Protein AF-A0A1J3GM49-F1 (afdb_monomer_lite)

Foldseek 3Di:
DWDWADDDPDIDTFFDADPVQGAACDPPDDRDPPPPPDDNPVRTHFHQDPPRDRDDPPPPAPPPPDDAAEAEEFDDDDDDQFWDWDADPPPRDIDIDHDQVVVVVVVQVPDPHHHGHDYDYCADPVRHHVDDLLVRLVCCVVVVGVYYTTPRDDDPSND

Radius of gyration: 25.14 Å; chains: 1; bounding box: 49×34×67 Å

InterPro domains:
  IPR015683 Ionotropic glutamate receptor [PTHR34836] (1-143)

Secondary structure (DSSP, 8-state):
-EEEEEETTEEEEEEEEETTTEEESSTT-------TT--HHHHSPPPPBTTTB-SPP-SSPPPTTSPPEEEEEE--SS--SS-EEEE-TTT-PEEEESHHHHHHHHHHHHSSS---EEEEEEB-TTSSB-S-HHHHHHHHHTTSSSEE-SS----GGG-

Structure (mmCIF, N/CA/C/O backbone):
data_AF-A0A1J3GM49-F1
#
_entry.id   AF-A0A1J3GM49-F1
#
loop_
_atom_site.group_PDB
_atom_site.id
_atom_site.type_symbol
_atom_site.label_atom_id
_atom_site.label_alt_id
_atom_site.label_comp_id
_atom_site.label_asym_id
_atom_site.label_entity_id
_atom_site.label_seq_id
_atom_site.pdbx_PDB_ins_code
_atom_site.Cartn_x
_atom_site.Cartn_y
_atom_site.Cartn_z
_atom_site.occupancy
_atom_site.B_iso_or_equiv
_atom_site.auth_seq_id
_atom_site.auth_comp_id
_atom_site.auth_asym_id
_atom_site.auth_atom_id
_atom_site.pdbx_PDB_model_num
ATOM 1 N N . PHE A 1 1 ? -29.648 2.126 29.271 1.00 92.50 1 PHE A N 1
ATOM 2 C CA . PHE A 1 1 ? -29.621 0.932 28.398 1.00 92.50 1 PHE A CA 1
ATOM 3 C C . PHE A 1 1 ? -28.624 -0.085 28.936 1.00 92.50 1 PHE A C 1
ATOM 5 O O . PHE A 1 1 ? -27.582 0.323 29.432 1.00 92.50 1 PHE A O 1
ATOM 12 N N . GLU A 1 2 ? -28.935 -1.381 28.878 1.00 93.88 2 GLU A N 1
ATOM 13 C CA . GLU A 1 2 ? -27.997 -2.455 29.239 1.00 93.88 2 GLU A CA 1
ATOM 14 C C . GLU A 1 2 ? -27.134 -2.846 28.035 1.00 93.88 2 GLU A C 1
ATOM 16 O O . GLU A 1 2 ? -27.617 -2.875 26.904 1.00 93.88 2 GLU A O 1
ATOM 21 N N . ILE A 1 3 ? -25.861 -3.149 28.283 1.00 93.38 3 ILE A N 1
ATOM 22 C CA . ILE A 1 3 ? -24.908 -3.614 27.279 1.00 93.38 3 ILE A CA 1
ATOM 23 C C . ILE A 1 3 ? -24.584 -5.079 27.568 1.00 93.38 3 ILE A C 1
ATOM 25 O O . ILE A 1 3 ? -24.080 -5.428 28.641 1.00 93.38 3 ILE A O 1
ATOM 29 N N . VAL A 1 4 ? -24.840 -5.938 26.585 1.00 94.38 4 VAL A N 1
ATOM 30 C CA . VAL A 1 4 ? -24.651 -7.388 26.679 1.00 94.38 4 VAL A CA 1
ATOM 31 C C . VAL A 1 4 ? -23.607 -7.830 25.658 1.00 94.38 4 VAL A C 1
ATOM 33 O O . VAL A 1 4 ? -23.688 -7.469 24.488 1.00 94.38 4 VAL A O 1
ATOM 36 N N . ASN A 1 5 ? -22.636 -8.629 26.098 1.00 92.69 5 ASN A N 1
ATOM 37 C CA . ASN A 1 5 ? -21.732 -9.363 25.219 1.00 92.69 5 ASN A CA 1
ATOM 38 C C . ASN A 1 5 ? -22.268 -10.790 25.025 1.00 92.69 5 ASN A C 1
ATOM 40 O O . ASN A 1 5 ? -22.569 -11.460 26.011 1.00 92.69 5 ASN A O 1
ATOM 44 N N . VAL A 1 6 ? -22.391 -11.268 23.789 1.00 91.75 6 VAL A N 1
ATOM 45 C CA . VAL A 1 6 ? -22.928 -12.605 23.482 1.00 91.75 6 VAL A CA 1
ATOM 46 C C . VAL A 1 6 ? -21.778 -13.530 23.101 1.00 91.75 6 VAL A C 1
ATOM 48 O O . VAL A 1 6 ? -21.042 -13.249 22.160 1.00 91.75 6 VAL A O 1
ATOM 51 N N . VAL A 1 7 ? -21.616 -14.628 23.840 1.00 86.12 7 VAL A N 1
ATOM 52 C CA . VAL A 1 7 ? -20.537 -15.607 23.659 1.00 86.12 7 VAL A CA 1
ATOM 53 C C . VAL A 1 7 ? -21.146 -17.006 23.583 1.00 86.12 7 VAL A C 1
ATOM 55 O O . VAL A 1 7 ? -21.806 -17.461 24.519 1.00 86.12 7 VAL A O 1
ATOM 58 N N . GLY A 1 8 ? -20.930 -17.696 22.461 1.00 83.75 8 GLY A N 1
ATOM 59 C CA . GLY A 1 8 ? -21.558 -18.992 22.201 1.00 83.75 8 GLY A CA 1
ATOM 60 C C . GLY A 1 8 ? -23.084 -18.880 22.225 1.00 83.75 8 GLY A C 1
ATOM 61 O O . GLY A 1 8 ? -23.663 -18.068 21.508 1.00 83.75 8 GLY A O 1
ATOM 62 N N . THR A 1 9 ? -23.741 -19.676 23.068 1.00 83.50 9 THR A N 1
ATOM 63 C CA . THR A 1 9 ? -25.204 -19.662 23.233 1.00 83.50 9 THR A CA 1
ATOM 64 C C . THR A 1 9 ? -25.689 -18.755 24.371 1.00 83.50 9 THR A C 1
ATOM 66 O O . THR A 1 9 ? -26.885 -18.734 24.655 1.00 83.50 9 THR A O 1
ATOM 69 N N . GLY A 1 10 ? -24.791 -18.040 25.061 1.00 87.06 10 GLY A N 1
ATOM 70 C CA . GLY A 1 10 ? -25.110 -17.253 26.256 1.00 87.06 10 GLY A CA 1
ATOM 71 C C . GLY A 1 10 ? -24.815 -15.759 26.113 1.00 87.06 10 GLY A C 1
ATOM 72 O O . GLY A 1 10 ? -23.828 -15.356 25.503 1.00 87.06 10 GLY A O 1
ATOM 73 N N . GLY A 1 11 ? -25.655 -14.921 26.723 1.00 89.69 11 GLY A N 1
ATOM 74 C CA . GLY A 1 11 ? -25.399 -13.489 26.896 1.00 89.69 11 GLY A CA 1
ATOM 75 C C . GLY A 1 11 ? -24.828 -13.185 28.283 1.00 89.69 11 GLY A C 1
ATOM 76 O O . GLY A 1 11 ? -25.324 -13.696 29.285 1.00 89.69 11 GLY A O 1
ATOM 77 N N . ARG A 1 12 ? -23.805 -12.328 28.361 1.00 91.06 12 ARG A N 1
ATOM 78 C CA . ARG A 1 12 ? -23.262 -11.774 29.612 1.00 91.06 12 ARG A CA 1
ATOM 79 C C . ARG A 1 12 ? -23.435 -10.258 29.640 1.00 91.06 12 ARG A C 1
ATOM 81 O O . ARG A 1 12 ? -22.980 -9.558 28.741 1.00 91.06 12 ARG A O 1
ATOM 88 N N . SER A 1 13 ? -24.042 -9.735 30.698 1.00 92.88 13 SER A N 1
ATOM 89 C CA . SER A 1 13 ? 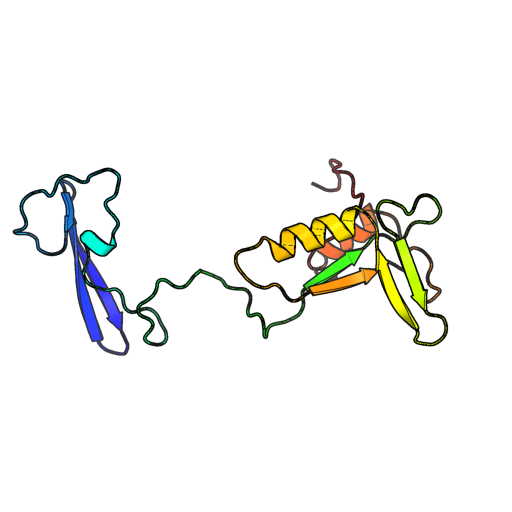-24.130 -8.289 30.919 1.00 92.88 13 SER A CA 1
ATOM 90 C C . SER A 1 13 ? -22.756 -7.714 31.269 1.00 92.88 13 SER A C 1
ATOM 92 O O . SER A 1 13 ? -22.123 -8.145 32.246 1.00 92.88 13 SER A O 1
ATOM 94 N N . ILE A 1 14 ? -22.281 -6.756 30.471 1.00 93.88 14 ILE A N 1
ATOM 95 C CA . ILE A 1 14 ? -20.963 -6.126 30.636 1.00 93.88 14 ILE A CA 1
ATOM 96 C C . ILE A 1 14 ? -21.031 -4.721 31.235 1.00 93.88 14 ILE A C 1
ATOM 98 O O . ILE A 1 14 ? -20.010 -4.215 31.691 1.00 93.88 14 ILE A O 1
ATOM 102 N N . GLY A 1 15 ? -22.212 -4.120 31.311 1.00 93.50 15 GLY A N 1
ATOM 103 C CA . GLY A 1 15 ? -22.414 -2.815 31.926 1.00 93.50 15 GLY A CA 1
ATOM 104 C C . GLY A 1 15 ? -23.655 -2.131 31.379 1.00 93.50 15 GLY A C 1
ATOM 105 O O . GLY A 1 15 ? -24.486 -2.751 30.718 1.00 93.50 15 GLY A O 1
ATOM 106 N N . PHE A 1 16 ? -23.769 -0.842 31.652 1.00 92.56 16 PHE A N 1
ATOM 107 C CA . PHE A 1 16 ? -24.899 -0.017 31.265 1.00 92.56 16 PHE A CA 1
ATOM 108 C C . PHE A 1 16 ? -24.401 1.281 30.646 1.00 92.56 16 PHE A C 1
ATOM 110 O O . PHE A 1 16 ? -23.314 1.761 30.965 1.00 92.56 16 PHE A O 1
ATOM 117 N N . TRP A 1 17 ? -25.226 1.853 29.780 1.00 91.00 17 TRP A N 1
ATOM 118 C CA . TRP A 1 17 ? -25.103 3.236 29.356 1.00 91.00 17 TRP A CA 1
ATOM 119 C C . TRP A 1 17 ? -26.253 4.053 29.942 1.00 91.00 17 TRP A C 1
ATOM 121 O O . TRP A 1 17 ? -27.419 3.647 29.828 1.00 91.00 17 TRP A O 1
ATOM 131 N N . THR A 1 18 ? -25.942 5.194 30.543 1.00 87.31 18 THR A N 1
ATOM 132 C CA . THR A 1 18 ? -26.922 6.190 30.988 1.00 87.31 18 THR A CA 1
ATOM 133 C C . THR A 1 18 ? -26.610 7.544 30.363 1.00 87.31 18 THR A C 1
ATOM 135 O O . THR A 1 18 ? -25.461 7.836 30.042 1.00 87.31 18 THR A O 1
ATOM 138 N N . GLU A 1 19 ? -27.639 8.372 30.194 1.00 85.31 19 GLU A N 1
ATOM 139 C CA . GLU A 1 19 ? -27.483 9.713 29.621 1.00 85.31 19 GLU A CA 1
ATOM 140 C C . GLU A 1 19 ? -26.585 10.606 30.492 1.00 85.31 19 GLU A C 1
ATOM 142 O O . GLU A 1 19 ? -25.754 11.341 29.972 1.00 85.31 19 GLU A O 1
ATOM 147 N N . GLU A 1 20 ? -26.694 10.480 31.818 1.00 83.38 20 GLU A N 1
ATOM 148 C CA . GLU A 1 20 ? -25.960 11.315 32.777 1.00 83.38 20 GLU A CA 1
ATOM 149 C C . GLU A 1 20 ? -24.483 10.919 32.940 1.00 83.38 20 GLU A C 1
ATOM 151 O O . GLU A 1 20 ? -23.627 11.789 33.080 1.00 83.38 20 GLU A O 1
ATOM 156 N N . ASN A 1 21 ? -24.169 9.616 32.932 1.00 81.12 21 ASN A N 1
ATOM 157 C CA . ASN A 1 21 ? -22.843 9.106 33.319 1.00 81.12 21 ASN A CA 1
ATOM 158 C C . ASN A 1 21 ? -22.098 8.390 32.182 1.00 81.12 21 ASN A C 1
ATOM 160 O O . ASN A 1 21 ? -20.952 7.975 32.361 1.00 81.12 21 ASN A O 1
ATOM 164 N N . GLY A 1 22 ? -22.722 8.205 31.016 1.00 86.75 22 GLY A N 1
ATOM 165 C CA . GLY A 1 22 ? -22.156 7.395 29.944 1.00 86.75 22 GLY A CA 1
ATOM 166 C C . GLY A 1 22 ? -22.054 5.922 30.350 1.00 86.75 22 GLY A C 1
ATOM 167 O O . GLY A 1 22 ? -23.044 5.325 30.769 1.00 86.75 22 GLY A O 1
ATOM 168 N N . LEU A 1 23 ? -20.871 5.314 30.194 1.00 88.44 23 LEU A N 1
ATOM 169 C CA . LEU A 1 23 ? -20.639 3.895 30.498 1.00 88.44 23 LEU A CA 1
ATOM 170 C C . LEU A 1 23 ? -20.414 3.663 32.002 1.00 88.44 23 LEU A C 1
ATOM 172 O O . LEU A 1 23 ? -19.556 4.295 32.618 1.00 88.44 23 LEU A O 1
ATOM 176 N N . VAL A 1 24 ? -21.129 2.693 32.578 1.00 88.75 24 VAL A N 1
ATOM 177 C CA . VAL A 1 24 ? -21.000 2.284 33.988 1.00 88.75 24 VAL A CA 1
ATOM 178 C C . VAL A 1 24 ? -21.072 0.760 34.151 1.00 88.75 24 VAL A C 1
ATOM 180 O O . VAL A 1 24 ? -21.795 0.074 33.426 1.00 88.75 24 VAL A O 1
ATOM 183 N N . LYS A 1 25 ? -20.361 0.196 35.141 1.00 87.94 25 LYS A N 1
ATOM 184 C CA . LYS A 1 25 ? -20.374 -1.260 35.411 1.00 87.94 25 LYS A CA 1
ATOM 185 C C . LYS A 1 25 ? -21.648 -1.690 36.135 1.00 87.94 25 LYS A C 1
ATOM 187 O O . LYS A 1 25 ? -22.083 -2.832 35.973 1.00 87.94 25 LYS A O 1
ATOM 192 N N . LYS A 1 26 ? -22.203 -0.806 36.967 1.00 85.94 26 LYS A N 1
ATOM 193 C CA . LYS A 1 26 ? -23.447 -0.983 37.729 1.00 85.94 26 LYS A CA 1
ATOM 194 C C . LYS A 1 26 ? -24.181 0.357 37.818 1.00 85.94 26 LYS A C 1
ATOM 196 O O . LYS A 1 26 ? -23.530 1.396 37.847 1.00 85.94 26 LYS A O 1
ATOM 201 N N . LEU A 1 27 ? -25.510 0.322 37.889 1.00 81.62 27 LEU A N 1
ATOM 202 C CA . LEU A 1 27 ? -26.350 1.527 37.947 1.00 81.62 27 LEU A CA 1
ATOM 203 C C . LEU A 1 27 ? -26.156 2.331 39.245 1.00 81.62 27 LEU A C 1
ATOM 205 O O . LEU A 1 27 ? -26.263 3.549 39.235 1.00 81.62 27 LEU A O 1
ATOM 209 N N . ASP A 1 28 ? -25.806 1.654 40.334 1.00 75.75 28 ASP A N 1
ATOM 210 C CA . ASP A 1 28 ? -25.635 2.219 41.679 1.00 75.75 28 ASP A CA 1
ATOM 211 C C . ASP A 1 28 ? -24.229 2.817 41.918 1.00 75.75 28 ASP A C 1
ATOM 213 O O . ASP A 1 28 ? -23.883 3.205 43.035 1.00 75.75 28 ASP A O 1
ATOM 217 N N . GLN A 1 29 ? -23.386 2.891 40.882 1.00 68.38 29 GLN A N 1
ATOM 218 C CA . GLN A 1 29 ? -22.081 3.544 40.979 1.00 68.38 29 GLN A CA 1
ATOM 219 C C . GLN A 1 29 ? -22.239 5.065 40.969 1.00 68.38 29 GLN A C 1
ATOM 221 O O . GLN A 1 29 ? -22.844 5.627 40.059 1.00 68.38 29 GLN A O 1
ATOM 226 N N . GLN A 1 30 ? -21.643 5.735 41.962 1.00 64.88 30 GLN A N 1
ATOM 227 C CA . GLN A 1 30 ? -21.507 7.190 41.932 1.00 64.88 30 GLN A CA 1
ATOM 228 C C . GLN A 1 30 ? -20.775 7.638 40.658 1.00 64.88 30 GLN A C 1
ATOM 230 O O . GLN A 1 30 ? -19.883 6.910 40.205 1.00 64.88 30 GLN A O 1
ATOM 235 N N . PRO A 1 31 ? -21.095 8.831 40.119 1.00 58.84 31 PRO A N 1
ATOM 236 C CA . PRO A 1 31 ? -20.433 9.376 38.941 1.00 58.84 31 PRO A CA 1
ATOM 237 C C . PRO A 1 31 ? -18.920 9.393 39.160 1.00 58.84 31 PRO A C 1
ATOM 239 O O . PRO A 1 31 ? -18.395 10.184 39.946 1.00 58.84 31 PRO A O 1
ATOM 242 N N . GLN A 1 32 ? -18.202 8.483 38.504 1.00 61.91 32 GLN A N 1
ATOM 243 C CA . GLN A 1 32 ? -16.753 8.568 38.467 1.00 61.91 32 GLN A CA 1
ATOM 244 C C . GLN A 1 32 ? -16.407 9.666 37.471 1.00 61.91 32 GLN A C 1
ATOM 246 O O . GLN A 1 32 ? -16.814 9.604 36.314 1.00 61.91 32 GLN A O 1
ATOM 251 N N . SER A 1 33 ? -15.684 10.682 37.946 1.00 59.12 33 SER A N 1
ATOM 252 C CA . SER A 1 33 ? -15.070 11.704 37.101 1.00 59.12 33 SER A CA 1
ATOM 253 C C . SER A 1 33 ? -14.400 11.025 35.908 1.00 59.12 33 SER A C 1
ATOM 255 O O . SER A 1 33 ? -13.461 10.243 36.083 1.00 59.12 33 SER A O 1
ATOM 257 N N . MET A 1 34 ? -14.914 11.295 34.708 1.00 58.47 34 MET A N 1
ATOM 258 C CA . MET A 1 34 ? -14.346 10.817 33.454 1.00 58.47 34 MET A CA 1
ATOM 259 C C . MET A 1 34 ? -13.073 11.630 33.204 1.00 58.47 34 MET A C 1
ATOM 261 O O . MET A 1 34 ? -13.054 12.614 32.467 1.00 58.47 34 MET A O 1
ATOM 265 N N . GLY A 1 35 ? -12.009 11.290 33.931 1.00 62.53 35 GLY A N 1
ATOM 266 C CA . GLY A 1 35 ? -10.701 11.893 33.733 1.00 62.53 35 GLY A CA 1
ATOM 267 C C . GLY A 1 35 ? -10.241 11.645 32.299 1.00 62.53 35 GLY A C 1
ATOM 268 O O . GLY A 1 35 ? -10.581 10.621 31.705 1.00 62.53 35 GLY A O 1
ATOM 269 N N . ALA A 1 36 ? -9.429 12.548 31.752 1.00 61.22 36 ALA A N 1
ATOM 270 C CA . ALA A 1 36 ? -8.964 12.501 30.361 1.00 61.22 36 ALA A CA 1
ATOM 271 C C . ALA A 1 36 ? -8.235 11.195 29.951 1.00 61.22 36 ALA A C 1
ATOM 273 O O . ALA A 1 36 ? -7.994 10.979 28.769 1.00 61.22 36 ALA A O 1
ATOM 274 N N . LEU A 1 37 ? -7.881 10.335 30.914 1.00 67.88 37 LEU A N 1
ATOM 275 C CA . LEU A 1 37 ? -7.206 9.046 30.716 1.00 67.88 37 LEU A CA 1
ATOM 276 C C . LEU A 1 37 ? -8.124 7.821 30.875 1.00 67.88 37 LEU A C 1
ATOM 278 O O . LEU A 1 37 ? -7.653 6.695 30.739 1.00 67.88 37 LEU A O 1
ATOM 282 N N . SER A 1 38 ? -9.405 8.016 31.192 1.00 72.75 38 SER A N 1
ATOM 283 C CA . SER A 1 38 ? -10.351 6.908 31.354 1.00 72.75 38 SER A CA 1
ATOM 284 C C . SER A 1 38 ? -10.684 6.263 30.007 1.00 72.75 38 SER A C 1
ATOM 286 O O . SER A 1 38 ? -10.896 6.934 28.997 1.00 72.75 38 SER A O 1
ATOM 288 N N . THR A 1 39 ? -10.715 4.934 29.982 1.00 79.06 39 THR A N 1
ATOM 289 C CA . THR A 1 39 ? -11.056 4.138 28.800 1.00 79.06 39 THR A CA 1
ATOM 290 C C . THR A 1 39 ? -12.285 3.287 29.078 1.00 79.06 39 THR A C 1
ATOM 292 O O . THR A 1 39 ? -12.626 3.007 30.223 1.00 79.06 39 THR A O 1
ATOM 295 N N . TRP A 1 40 ? -12.944 2.777 28.036 1.00 81.19 40 TRP A N 1
ATOM 296 C CA . TRP A 1 40 ? -14.114 1.907 28.210 1.00 81.19 40 TRP A CA 1
ATOM 297 C C . TRP A 1 40 ? -13.848 0.684 29.117 1.00 81.19 40 TRP A C 1
ATOM 299 O O . TRP A 1 40 ? -14.773 0.191 29.761 1.00 81.19 40 TRP A O 1
ATOM 309 N N . LYS A 1 41 ? -12.593 0.214 29.216 1.00 84.44 41 LYS A N 1
ATOM 310 C CA . LYS A 1 41 ? -12.182 -0.909 30.081 1.00 84.44 41 LYS A CA 1
ATOM 311 C C . LYS A 1 41 ? -12.360 -0.606 31.571 1.00 84.44 41 LYS A C 1
ATOM 313 O O . LYS A 1 41 ? -12.595 -1.513 32.371 1.00 84.44 41 LYS A O 1
ATOM 318 N N . ASP A 1 42 ? -12.293 0.666 31.943 1.00 84.75 42 ASP A N 1
ATOM 319 C CA . ASP A 1 42 ? -12.477 1.115 33.322 1.00 84.75 42 ASP A CA 1
ATOM 320 C C . ASP A 1 42 ? -13.962 1.083 33.715 1.00 84.75 42 ASP A C 1
ATOM 322 O O . ASP A 1 42 ? -14.307 0.802 34.868 1.00 84.75 42 ASP A O 1
ATOM 326 N N . HIS A 1 43 ? -14.842 1.232 32.722 1.00 86.81 43 HIS A N 1
ATOM 327 C CA . HIS A 1 43 ? -16.280 1.446 32.880 1.00 86.81 43 HIS A CA 1
ATOM 328 C C . HIS A 1 43 ? -17.157 0.249 32.491 1.00 86.81 43 HIS A C 1
ATOM 330 O O . HIS A 1 43 ? -18.325 0.206 32.863 1.00 86.81 43 HIS A O 1
ATOM 336 N N . LEU A 1 44 ? -16.611 -0.753 31.801 1.00 89.62 44 LEU A N 1
ATOM 337 C CA . LEU A 1 44 ? -17.302 -1.998 31.460 1.00 89.62 44 LEU A CA 1
ATOM 338 C C . LEU A 1 44 ? -16.568 -3.205 32.047 1.00 89.62 44 LEU A C 1
ATOM 340 O O . LEU A 1 44 ? -15.374 -3.168 32.342 1.00 89.62 44 LEU A O 1
ATOM 344 N N . LYS A 1 45 ? -17.288 -4.306 32.253 1.00 90.25 45 LYS A N 1
ATOM 345 C CA . LYS A 1 45 ? -16.666 -5.614 32.487 1.00 90.25 45 LYS A CA 1
ATOM 346 C C . LYS A 1 45 ? -15.953 -6.053 31.203 1.00 90.25 45 LYS A C 1
ATOM 348 O O . LYS A 1 45 ? -16.257 -5.564 30.119 1.00 90.25 45 LYS A O 1
ATOM 353 N N . GLN A 1 46 ? -15.027 -7.002 31.334 1.00 89.19 46 GLN A N 1
ATOM 354 C CA . GLN A 1 46 ? -14.250 -7.541 30.214 1.00 89.19 46 GLN A CA 1
ATOM 355 C C . GLN A 1 46 ? -15.148 -7.872 29.005 1.00 89.19 46 GLN A C 1
ATOM 357 O O . GLN A 1 46 ? -16.274 -8.349 29.162 1.00 89.19 46 GLN A O 1
ATOM 362 N N . ILE A 1 47 ? -14.659 -7.626 27.797 1.00 90.25 47 ILE A N 1
ATOM 363 C CA . ILE A 1 47 ? -15.318 -8.055 26.562 1.00 90.25 47 ILE A CA 1
ATOM 364 C C . ILE A 1 47 ? -14.548 -9.275 26.069 1.00 90.25 47 ILE A C 1
ATOM 366 O O . ILE A 1 47 ? -13.323 -9.250 26.030 1.00 90.25 47 ILE A O 1
ATOM 370 N N . ILE A 1 48 ? -15.277 -10.347 25.769 1.00 89.88 48 ILE A N 1
ATOM 371 C CA . ILE A 1 48 ? -14.742 -11.527 25.089 1.00 89.88 48 ILE A CA 1
ATOM 372 C C . ILE A 1 48 ? -15.109 -11.367 23.625 1.00 89.88 48 ILE A C 1
ATOM 374 O O . ILE A 1 48 ? -16.290 -11.228 23.305 1.00 89.88 48 ILE A O 1
ATOM 378 N N . TRP A 1 49 ? -14.100 -11.372 22.774 1.00 87.69 49 TRP A N 1
ATOM 379 C CA . TRP A 1 49 ? -14.217 -11.262 21.333 1.00 87.69 49 TRP A CA 1
ATOM 380 C C . TRP A 1 49 ? -14.349 -12.649 20.692 1.00 87.69 49 TRP A C 1
ATOM 382 O O . TRP A 1 49 ? -14.075 -13.662 21.346 1.00 87.69 49 TRP A O 1
ATOM 392 N N . PRO A 1 50 ? -14.787 -12.729 19.422 1.00 82.06 50 PRO A N 1
ATOM 393 C CA . PRO A 1 50 ? -14.848 -13.995 18.699 1.00 82.06 50 PRO A CA 1
ATOM 394 C C . PRO A 1 50 ? -13.528 -14.778 18.795 1.00 82.06 50 PRO A C 1
ATOM 396 O O . PRO A 1 50 ? -12.453 -14.188 18.735 1.00 82.06 50 PRO A O 1
ATOM 399 N N . GLY A 1 51 ? -13.615 -16.103 18.956 1.00 82.94 51 GLY A N 1
ATOM 400 C CA . GLY A 1 51 ? -12.438 -16.960 19.164 1.00 82.94 51 GLY A CA 1
ATOM 401 C C . GLY A 1 51 ? -11.895 -16.970 20.598 1.00 82.94 51 GLY A C 1
ATOM 402 O O . GLY A 1 51 ? -10.739 -17.320 20.794 1.00 82.94 51 GLY A O 1
ATOM 403 N N . GLU A 1 52 ? -12.711 -16.579 21.584 1.00 83.69 52 GLU A N 1
ATOM 404 C CA . GLU A 1 52 ? -12.354 -16.546 23.015 1.00 83.69 52 GLU A CA 1
ATOM 405 C C . GLU A 1 52 ? -11.222 -15.561 23.367 1.00 83.69 52 GLU A C 1
ATOM 407 O O . GLU A 1 52 ? -10.583 -15.673 24.412 1.00 83.69 52 GLU A O 1
ATOM 412 N N . ALA A 1 53 ? -11.003 -14.547 22.526 1.00 83.88 53 ALA A N 1
ATOM 413 C CA . ALA A 1 53 ? -9.982 -13.531 22.752 1.00 83.88 53 ALA A CA 1
ATOM 414 C C . ALA A 1 53 ? -10.425 -12.482 23.789 1.00 83.88 53 ALA A C 1
ATOM 416 O O . ALA A 1 53 ? -11.557 -11.995 23.782 1.00 83.88 53 ALA A O 1
ATOM 417 N N . ASP A 1 54 ? -9.510 -12.084 24.668 1.00 82.62 54 ASP A N 1
ATOM 418 C CA . ASP A 1 54 ? -9.700 -11.054 25.697 1.00 82.62 54 ASP A CA 1
ATOM 419 C C . ASP A 1 54 ? -9.142 -9.675 25.301 1.00 82.62 54 ASP A C 1
ATOM 421 O O . ASP A 1 54 ? -9.457 -8.653 25.921 1.00 82.62 54 ASP A O 1
ATOM 425 N N . SER A 1 55 ? -8.330 -9.636 24.248 1.00 82.50 55 SER A N 1
ATOM 426 C CA . SER A 1 55 ? -7.805 -8.421 23.637 1.00 82.50 55 SER A CA 1
ATOM 427 C C . SER A 1 55 ? -8.717 -7.932 22.514 1.00 82.50 55 SER A C 1
ATOM 429 O O . SER A 1 55 ? -9.334 -8.723 21.806 1.00 82.50 55 SER A O 1
ATOM 431 N N . VAL A 1 56 ? -8.814 -6.606 22.364 1.00 81.25 56 VAL A N 1
ATOM 432 C CA . VAL A 1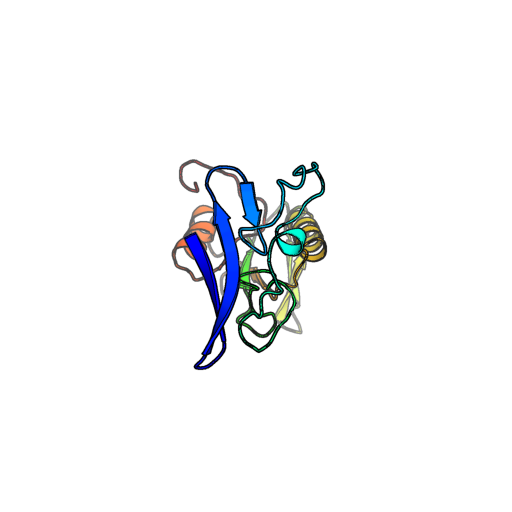 56 ? -9.576 -5.992 21.267 1.00 81.25 56 VAL A CA 1
ATOM 433 C C . VAL A 1 56 ? -8.946 -6.425 19.943 1.00 81.25 56 VAL A C 1
ATOM 435 O O . VAL A 1 56 ? -7.756 -6.148 19.756 1.00 81.25 56 VAL A O 1
ATOM 438 N N . PRO A 1 57 ? -9.700 -7.075 19.035 1.00 73.50 57 PRO A N 1
ATOM 439 C CA . PRO A 1 57 ? -9.217 -7.409 17.713 1.00 73.50 57 PRO A CA 1
ATOM 440 C C . PRO A 1 57 ? -8.724 -6.132 17.052 1.00 73.50 57 PRO A C 1
ATOM 442 O O . PRO A 1 57 ? -9.404 -5.104 17.083 1.00 73.50 57 PRO A O 1
ATOM 445 N N . LYS A 1 58 ? -7.538 -6.186 16.453 1.00 69.94 58 LYS A N 1
ATOM 446 C CA . LYS A 1 58 ? -6.917 -5.009 15.838 1.00 69.94 58 LYS A CA 1
ATOM 447 C C . LYS A 1 58 ? -7.654 -4.514 14.581 1.00 69.94 58 LYS A C 1
ATOM 449 O O . LYS A 1 58 ? -7.295 -3.467 14.055 1.00 69.94 58 LYS A O 1
ATOM 454 N N . GLY A 1 59 ? -8.712 -5.208 14.146 1.00 63.91 59 GLY A N 1
ATOM 455 C CA . GLY A 1 59 ? -9.638 -4.788 13.093 1.00 63.91 59 GLY A CA 1
ATOM 456 C C . GLY A 1 59 ? -9.772 -5.826 11.979 1.00 63.91 59 GLY A C 1
ATOM 457 O O . GLY A 1 59 ? -9.568 -7.017 12.213 1.00 63.91 59 GLY A O 1
ATOM 458 N N . TRP A 1 60 ? -10.106 -5.355 10.771 1.00 56.34 60 TRP A N 1
ATOM 459 C CA . TRP A 1 60 ? -9.971 -6.097 9.511 1.00 56.34 60 TRP A CA 1
ATOM 460 C C . TRP A 1 60 ? -8.485 -6.283 9.200 1.00 56.34 60 TRP A C 1
ATOM 462 O O . TRP A 1 60 ? -7.930 -5.628 8.321 1.00 56.34 60 TRP A O 1
ATOM 472 N N . GLU A 1 61 ? -7.808 -7.110 9.985 1.00 56.00 61 GLU A N 1
ATOM 473 C CA . GLU A 1 61 ? -6.440 -7.493 9.678 1.00 56.00 61 GLU A CA 1
ATOM 474 C C . GLU A 1 61 ? -6.493 -8.264 8.355 1.00 56.00 61 GLU A C 1
ATOM 476 O O . GLU A 1 61 ? -7.193 -9.275 8.247 1.00 56.00 61 GLU A O 1
ATOM 481 N N . ILE A 1 62 ? -5.837 -7.737 7.315 1.00 54.84 62 ILE A N 1
ATOM 482 C CA . ILE A 1 62 ? -5.661 -8.481 6.069 1.00 54.84 62 ILE A CA 1
ATOM 483 C C . ILE A 1 62 ? -4.896 -9.736 6.485 1.00 54.84 62 ILE A C 1
ATOM 485 O O . ILE A 1 62 ? -3.796 -9.598 7.024 1.00 54.84 62 ILE A O 1
ATOM 489 N N . PRO A 1 63 ? -5.464 -10.944 6.328 1.00 55.19 63 PRO A N 1
ATOM 490 C CA . PRO A 1 63 ? -4.788 -12.144 6.780 1.00 55.19 63 PRO A CA 1
ATOM 491 C C . PRO A 1 63 ? -3.409 -12.192 6.123 1.00 55.19 63 PRO A C 1
ATOM 493 O O . PRO A 1 63 ? -3.297 -12.161 4.901 1.00 55.19 63 PRO A O 1
ATOM 496 N N . THR A 1 64 ? -2.355 -12.271 6.931 1.00 56.22 64 THR A N 1
ATOM 497 C CA . THR A 1 64 ? -0.964 -12.391 6.462 1.00 56.22 64 THR A CA 1
ATOM 498 C C . THR A 1 64 ? -0.718 -13.722 5.746 1.00 56.22 64 THR A C 1
ATOM 500 O O . THR A 1 64 ? 0.161 -13.821 4.897 1.00 56.22 64 THR A O 1
ATOM 503 N N . ASN A 1 65 ? -1.571 -14.719 6.014 1.00 57.00 65 ASN A N 1
ATOM 504 C CA . ASN A 1 65 ? -1.711 -15.970 5.256 1.00 57.00 65 ASN A CA 1
ATOM 505 C C . ASN A 1 65 ? -2.679 -15.866 4.050 1.00 57.00 65 ASN A C 1
ATOM 507 O O . ASN A 1 65 ? -3.067 -16.882 3.474 1.00 57.00 65 ASN A O 1
ATOM 511 N N . GLY A 1 66 ? -3.137 -14.659 3.712 1.00 64.69 66 GLY A N 1
ATOM 512 C CA . GLY A 1 66 ? -4.089 -14.373 2.641 1.00 64.69 66 GLY A CA 1
ATOM 513 C C . GLY A 1 66 ? -3.450 -14.171 1.265 1.00 64.69 66 GLY A C 1
ATOM 514 O O . GLY A 1 66 ? -2.245 -14.322 1.071 1.00 64.69 66 GLY A O 1
ATOM 515 N N . LYS A 1 67 ? -4.294 -13.830 0.282 1.00 79.31 67 LYS A N 1
ATOM 516 C CA . LYS A 1 67 ? -3.889 -13.477 -1.088 1.00 79.31 67 LYS A CA 1
ATOM 517 C C . LYS A 1 67 ? -2.893 -12.308 -1.047 1.00 79.31 67 LYS A C 1
ATOM 519 O O . LYS A 1 67 ? -3.189 -11.284 -0.437 1.00 79.31 67 LYS A O 1
ATOM 524 N N . LYS A 1 68 ? -1.747 -12.456 -1.719 1.00 89.12 68 LYS A N 1
ATOM 525 C CA . LYS A 1 68 ? -0.776 -11.368 -1.893 1.00 89.12 68 LYS A CA 1
ATOM 526 C C . LYS A 1 68 ? -1.400 -10.229 -2.689 1.00 89.12 68 LYS A C 1
ATOM 528 O O . LYS A 1 68 ? -2.051 -10.483 -3.701 1.00 89.12 68 LYS A O 1
ATOM 533 N N . LEU A 1 69 ? -1.165 -8.995 -2.258 1.00 92.00 69 LEU A N 1
ATOM 534 C CA . LEU A 1 69 ? -1.536 -7.822 -3.042 1.00 92.00 69 LEU A CA 1
ATOM 535 C C . LEU A 1 69 ? -0.658 -7.742 -4.292 1.00 92.00 69 LEU A C 1
ATOM 537 O O . LEU A 1 69 ? 0.570 -7.766 -4.193 1.00 92.00 69 LEU A O 1
ATOM 541 N N . HIS A 1 70 ? -1.279 -7.621 -5.459 1.00 95.25 70 HIS A N 1
ATOM 542 C CA . HIS A 1 70 ? -0.588 -7.395 -6.721 1.00 95.25 70 HIS A CA 1
ATOM 543 C C . HIS A 1 70 ? -0.417 -5.891 -6.925 1.00 95.25 70 HIS A C 1
ATOM 545 O O . HIS A 1 70 ? -1.359 -5.181 -7.287 1.00 95.25 70 HIS A O 1
ATOM 551 N N . ILE A 1 71 ? 0.791 -5.393 -6.686 1.00 96.25 71 ILE A N 1
ATOM 552 C CA . ILE A 1 71 ? 1.108 -3.969 -6.771 1.00 96.25 71 ILE A CA 1
ATOM 553 C C . ILE A 1 71 ? 1.695 -3.676 -8.151 1.00 96.25 71 ILE A C 1
ATOM 555 O O . ILE A 1 71 ? 2.799 -4.112 -8.475 1.00 96.25 71 ILE A O 1
ATOM 559 N N . GLY A 1 72 ? 0.962 -2.925 -8.969 1.00 96.00 72 GLY A N 1
ATOM 560 C CA . GLY A 1 72 ? 1.397 -2.517 -10.299 1.00 96.00 72 GLY A CA 1
ATOM 561 C C . GLY A 1 72 ? 2.535 -1.497 -10.238 1.00 96.00 72 GLY A C 1
ATOM 562 O O . GLY A 1 72 ? 2.468 -0.517 -9.493 1.00 96.00 72 GLY A O 1
ATOM 563 N N . VAL A 1 73 ? 3.569 -1.693 -11.054 1.00 95.75 73 VAL A N 1
ATOM 564 C CA . VAL A 1 73 ? 4.728 -0.792 -11.123 1.00 95.75 73 VAL A CA 1
ATOM 565 C C . VAL A 1 73 ? 4.930 -0.299 -12.559 1.00 95.75 73 VAL A C 1
ATOM 567 O O . VAL A 1 73 ? 5.018 -1.122 -13.475 1.00 95.75 73 VAL A O 1
ATOM 570 N N . PRO A 1 74 ? 5.025 1.020 -12.811 1.00 93.31 74 PRO A N 1
ATOM 571 C CA . PRO A 1 74 ? 5.239 1.530 -14.156 1.00 93.31 74 PRO A CA 1
ATOM 572 C C . PRO A 1 74 ? 6.624 1.132 -14.672 1.00 93.31 74 PRO A C 1
ATOM 574 O O . PRO A 1 74 ? 7.636 1.289 -13.988 1.00 93.31 74 PRO A O 1
ATOM 577 N N . LYS A 1 75 ? 6.686 0.667 -15.923 1.00 89.50 75 LYS A N 1
ATOM 578 C CA . LYS A 1 75 ? 7.950 0.482 -16.636 1.00 89.50 75 LYS A CA 1
ATOM 579 C C . LYS A 1 75 ? 8.195 1.662 -17.560 1.00 89.50 75 LYS A C 1
ATOM 581 O O . LYS A 1 75 ? 7.414 1.913 -18.474 1.00 89.50 75 LYS A O 1
ATOM 586 N N . ARG A 1 76 ? 9.308 2.363 -17.354 1.00 82.12 76 ARG A N 1
ATOM 587 C CA . ARG A 1 76 ? 9.687 3.527 -18.158 1.00 82.12 76 ARG A CA 1
ATOM 588 C C . ARG A 1 76 ? 11.070 3.341 -18.768 1.00 82.12 76 ARG A C 1
ATOM 590 O O . ARG A 1 76 ? 11.967 2.776 -18.150 1.00 82.12 76 ARG A O 1
ATOM 597 N N . THR A 1 77 ? 11.241 3.825 -19.993 1.00 75.81 77 THR A N 1
ATOM 598 C CA . THR A 1 77 ? 12.549 3.942 -20.646 1.00 75.81 77 THR A CA 1
ATOM 599 C C . THR A 1 77 ? 13.101 5.346 -20.410 1.00 75.81 77 THR A C 1
ATOM 601 O O . THR A 1 77 ? 12.420 6.321 -20.728 1.00 75.81 77 THR A O 1
ATOM 604 N N . GLY A 1 78 ? 14.318 5.465 -19.871 1.00 81.56 78 GLY A N 1
ATOM 605 C CA . GLY A 1 78 ? 14.970 6.753 -19.610 1.00 81.56 78 GLY A CA 1
ATOM 606 C C . GLY A 1 78 ? 15.287 6.962 -18.132 1.00 81.56 78 GLY A C 1
ATOM 607 O O . GLY A 1 78 ? 16.136 6.262 -17.591 1.00 81.56 78 GLY A O 1
ATOM 608 N N . TYR A 1 79 ? 14.632 7.936 -17.494 1.00 82.50 79 TYR A N 1
ATOM 609 C CA . TYR A 1 79 ? 14.848 8.257 -16.081 1.00 82.50 79 TYR A CA 1
ATOM 610 C C . TYR A 1 79 ? 14.267 7.164 -15.176 1.00 82.50 79 TYR A C 1
ATOM 612 O O . TYR A 1 79 ? 13.049 7.031 -15.074 1.00 82.50 79 TYR A O 1
ATOM 620 N N . THR A 1 80 ? 15.140 6.376 -14.547 1.00 87.31 80 THR A N 1
ATOM 621 C CA . THR A 1 80 ? 14.760 5.209 -13.730 1.00 87.31 80 THR A CA 1
ATOM 622 C C . THR A 1 80 ? 15.120 5.351 -12.252 1.00 87.31 80 THR A C 1
ATOM 624 O O . THR A 1 80 ? 15.074 4.368 -11.523 1.00 87.31 80 THR A O 1
ATOM 627 N N . ASP A 1 81 ? 15.502 6.541 -11.787 1.00 88.69 81 ASP A N 1
ATOM 628 C CA . ASP A 1 81 ? 15.905 6.727 -10.382 1.00 88.69 81 ASP A CA 1
ATOM 629 C C . ASP A 1 81 ? 14.714 6.577 -9.420 1.00 88.69 81 ASP A C 1
ATOM 631 O O . ASP A 1 81 ? 14.867 6.127 -8.285 1.00 88.69 81 ASP A O 1
ATOM 635 N N . LEU A 1 82 ? 13.506 6.925 -9.881 1.00 90.56 82 LEU A N 1
ATOM 636 C CA . LEU A 1 82 ? 12.274 6.782 -9.099 1.00 90.56 82 LEU A CA 1
ATOM 637 C C . LEU A 1 82 ? 11.777 5.338 -9.083 1.00 90.56 82 LEU A C 1
ATOM 639 O O . LEU A 1 82 ? 11.401 4.828 -8.029 1.00 90.56 82 LEU A O 1
ATOM 643 N N . VAL A 1 83 ? 11.786 4.698 -10.253 1.00 93.06 83 VAL A N 1
ATOM 644 C CA . VAL A 1 83 ? 11.383 3.308 -10.458 1.00 93.06 83 VAL A CA 1
ATOM 645 C C . VAL A 1 83 ? 12.217 2.716 -11.591 1.00 93.06 83 VAL A C 1
ATOM 647 O O . VAL A 1 83 ? 12.258 3.248 -12.704 1.00 93.06 83 VAL A O 1
ATOM 650 N N . LYS A 1 84 ? 12.837 1.573 -11.324 1.00 92.81 84 LYS A N 1
ATOM 651 C CA . LYS A 1 84 ? 13.628 0.788 -12.260 1.00 92.81 84 LYS A CA 1
ATOM 652 C C . LYS A 1 84 ? 13.151 -0.651 -12.230 1.00 92.81 84 LYS A C 1
ATOM 654 O O . LYS A 1 84 ? 13.095 -1.271 -11.176 1.00 92.81 84 LYS A O 1
ATOM 659 N N . VAL A 1 85 ? 12.864 -1.189 -13.409 1.00 91.69 85 VAL A N 1
ATOM 660 C CA . VAL A 1 85 ? 12.516 -2.599 -13.588 1.00 91.69 85 VAL A CA 1
ATOM 661 C C . VAL A 1 85 ? 13.609 -3.260 -14.415 1.00 91.69 85 VAL A C 1
ATOM 663 O O . VAL A 1 85 ? 13.817 -2.906 -15.578 1.00 91.69 85 VAL A O 1
ATOM 666 N N . THR A 1 86 ? 14.296 -4.230 -13.825 1.00 88.94 86 THR A N 1
ATOM 667 C CA . THR A 1 86 ? 15.320 -5.048 -14.481 1.00 88.94 86 THR A CA 1
ATOM 668 C C . THR A 1 86 ? 14.926 -6.511 -14.431 1.00 88.94 86 THR A C 1
ATOM 670 O O . THR A 1 86 ? 14.591 -7.015 -13.365 1.00 88.94 86 THR A O 1
ATOM 673 N N . ARG A 1 87 ? 14.989 -7.198 -15.573 1.00 86.12 87 ARG A N 1
ATOM 674 C CA . ARG A 1 87 ? 14.828 -8.653 -15.628 1.00 86.12 87 ARG A CA 1
ATOM 675 C C . ARG A 1 87 ? 16.197 -9.306 -15.681 1.00 86.12 87 ARG A C 1
ATOM 677 O O . ARG A 1 87 ? 17.033 -8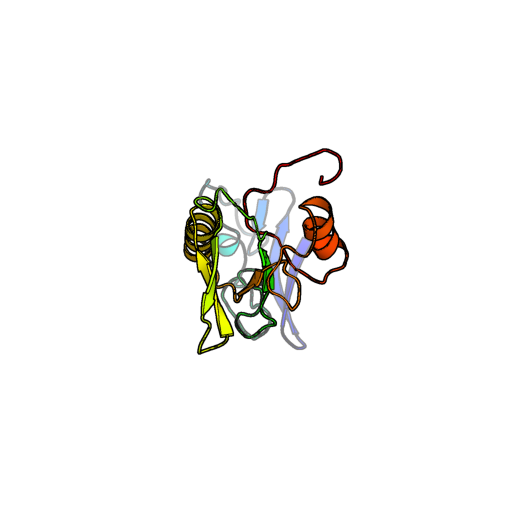.907 -16.494 1.00 86.12 87 ARG A O 1
ATOM 684 N N . ASP A 1 88 ? 16.409 -10.297 -14.831 1.00 84.12 88 ASP A N 1
ATOM 685 C CA . ASP A 1 88 ? 17.572 -11.166 -14.916 1.00 84.12 88 ASP A CA 1
ATOM 686 C C . ASP A 1 88 ? 17.417 -12.079 -16.148 1.00 84.12 88 ASP A C 1
ATOM 688 O O . ASP A 1 88 ? 16.452 -12.842 -16.221 1.00 84.12 88 ASP A O 1
ATOM 692 N N . PRO A 1 89 ? 18.334 -12.023 -17.129 1.00 80.69 89 PRO A N 1
ATOM 693 C CA . PRO A 1 89 ? 18.235 -12.823 -18.347 1.00 80.69 89 PRO A CA 1
ATOM 694 C C . PRO A 1 89 ? 18.397 -14.333 -18.115 1.00 80.69 89 PRO A C 1
ATOM 696 O O . PRO A 1 89 ? 18.025 -15.112 -18.988 1.00 80.69 89 PRO A O 1
ATOM 699 N N . ILE A 1 90 ? 18.957 -14.758 -16.979 1.00 82.50 90 ILE A N 1
ATOM 700 C CA . ILE A 1 90 ? 19.208 -16.171 -16.667 1.00 82.50 90 ILE A CA 1
ATOM 701 C C . ILE A 1 90 ? 18.027 -16.766 -15.901 1.00 82.50 90 ILE A C 1
ATOM 703 O O . ILE A 1 90 ? 17.551 -17.847 -16.240 1.00 82.50 90 ILE A O 1
ATOM 707 N N . THR A 1 91 ? 17.545 -16.070 -14.871 1.00 84.88 91 THR A N 1
ATOM 708 C CA . THR A 1 91 ? 16.465 -16.574 -14.003 1.00 84.88 91 THR A CA 1
ATOM 709 C C . THR A 1 91 ? 15.074 -16.102 -14.422 1.00 84.88 91 THR A C 1
ATOM 711 O O . THR A 1 91 ? 14.079 -16.589 -13.890 1.00 84.88 91 THR A O 1
ATOM 714 N N . ASN A 1 92 ? 14.992 -15.146 -15.354 1.00 80.19 92 ASN A N 1
ATOM 715 C CA . ASN A 1 92 ? 13.778 -14.411 -15.720 1.00 80.19 92 ASN A CA 1
ATOM 716 C C . ASN A 1 92 ? 13.083 -13.740 -14.516 1.00 80.19 92 ASN A C 1
ATOM 718 O O . ASN A 1 92 ? 11.905 -13.387 -14.579 1.00 80.19 92 ASN A O 1
ATOM 722 N N . SER A 1 93 ? 13.810 -13.570 -13.407 1.00 83.31 93 SER A N 1
ATOM 723 C CA . SER A 1 93 ? 13.309 -12.885 -12.224 1.00 83.31 93 SER A CA 1
ATOM 724 C C . SER A 1 93 ? 13.266 -11.383 -12.471 1.00 83.31 93 SER A C 1
ATOM 726 O O . SER A 1 93 ? 14.125 -10.809 -13.147 1.00 83.31 93 SER A O 1
ATOM 728 N N . THR A 1 94 ? 12.232 -10.741 -11.940 1.00 88.00 94 THR A N 1
ATOM 729 C CA . THR A 1 94 ? 12.079 -9.292 -12.030 1.00 88.00 94 THR A CA 1
ATOM 730 C C . THR A 1 94 ? 12.581 -8.663 -10.741 1.00 88.00 94 THR A C 1
ATOM 732 O O . THR A 1 94 ? 12.057 -8.935 -9.666 1.00 88.00 94 THR A O 1
ATOM 735 N N . LEU A 1 95 ? 13.569 -7.785 -10.870 1.00 91.00 95 LEU A N 1
ATOM 736 C CA . LEU A 1 95 ? 14.030 -6.906 -9.810 1.00 91.00 95 LEU A CA 1
ATOM 737 C C . LEU A 1 95 ? 13.472 -5.499 -10.044 1.00 91.00 95 LEU A C 1
ATOM 739 O O . LEU A 1 95 ? 13.677 -4.909 -11.110 1.00 91.00 95 LEU A O 1
ATOM 743 N N . VAL A 1 96 ? 12.785 -4.974 -9.033 1.00 93.69 96 VAL A N 1
ATOM 744 C CA . VAL A 1 96 ? 12.184 -3.640 -9.037 1.00 93.69 96 VAL A CA 1
ATOM 745 C C . VAL A 1 96 ? 12.864 -2.803 -7.955 1.00 93.69 96 VAL A C 1
ATOM 747 O O . VAL A 1 96 ? 12.880 -3.205 -6.798 1.00 93.69 96 VAL A O 1
ATOM 750 N N . THR A 1 97 ? 13.453 -1.667 -8.323 1.00 94.44 97 THR A N 1
ATOM 751 C CA . THR A 1 97 ? 14.176 -0.770 -7.400 1.00 94.44 97 THR A CA 1
ATOM 752 C C . THR A 1 97 ? 13.864 0.697 -7.684 1.00 94.44 97 THR A C 1
ATOM 754 O O . THR A 1 97 ? 13.213 1.012 -8.678 1.00 94.44 97 THR A O 1
ATOM 757 N N . GLY A 1 98 ? 14.329 1.607 -6.827 1.00 93.75 98 GLY A N 1
ATOM 758 C CA . GLY A 1 98 ? 14.212 3.056 -7.015 1.00 93.75 98 GLY A CA 1
ATOM 759 C C . GLY A 1 98 ? 13.551 3.742 -5.824 1.00 93.75 98 GLY A C 1
ATOM 760 O O . GLY A 1 98 ? 12.958 3.088 -4.968 1.00 93.75 98 GLY A O 1
ATOM 761 N N . PHE A 1 99 ? 13.624 5.072 -5.782 1.00 94.19 99 PHE A N 1
ATOM 762 C CA . PHE A 1 99 ? 13.174 5.856 -4.628 1.00 94.19 99 PHE A CA 1
ATOM 763 C C . PHE A 1 99 ? 11.722 5.568 -4.208 1.00 94.19 99 PHE A C 1
ATOM 765 O O . PHE A 1 99 ? 11.435 5.445 -3.018 1.00 94.19 99 PHE A O 1
ATOM 772 N N . CYS A 1 100 ? 10.794 5.442 -5.164 1.00 94.56 100 CYS A N 1
ATOM 773 C CA . CYS A 1 100 ? 9.388 5.169 -4.855 1.00 94.56 100 CYS A CA 1
ATOM 774 C C . CYS A 1 100 ? 9.191 3.785 -4.222 1.00 94.56 100 CYS A C 1
ATOM 776 O O . CYS A 1 100 ? 8.288 3.613 -3.406 1.00 94.56 100 CYS A O 1
ATOM 778 N N . ILE A 1 101 ? 10.035 2.820 -4.590 1.00 95.69 101 ILE A N 1
ATOM 779 C CA . ILE A 1 101 ? 10.011 1.458 -4.054 1.00 95.69 101 ILE A CA 1
ATOM 780 C C . ILE A 1 101 ? 10.571 1.460 -2.635 1.00 95.69 101 ILE A C 1
ATOM 782 O O . ILE A 1 101 ? 9.895 0.995 -1.723 1.00 95.69 101 ILE A O 1
ATOM 786 N N . ASP A 1 102 ? 11.727 2.090 -2.423 1.00 95.88 102 ASP A N 1
ATOM 787 C CA . ASP A 1 102 ? 12.350 2.201 -1.100 1.00 95.88 102 ASP A CA 1
ATOM 788 C C . ASP A 1 102 ? 11.422 2.909 -0.097 1.00 95.88 102 ASP A C 1
ATOM 790 O O . ASP A 1 102 ? 11.287 2.489 1.056 1.00 95.88 102 ASP A O 1
ATOM 794 N N . PHE A 1 103 ? 10.743 3.976 -0.540 1.00 95.38 103 PHE A N 1
ATOM 795 C CA . PHE A 1 103 ? 9.751 4.682 0.267 1.00 95.38 103 PHE A CA 1
ATOM 796 C C . PHE A 1 103 ? 8.548 3.792 0.597 1.00 95.38 103 PHE A C 1
ATOM 798 O O . PHE A 1 103 ? 8.137 3.727 1.755 1.00 95.38 103 PHE A O 1
ATOM 805 N N . PHE A 1 104 ? 7.999 3.085 -0.394 1.00 95.31 104 PHE A N 1
ATOM 806 C CA . PHE A 1 104 ? 6.897 2.150 -0.180 1.00 95.31 104 PHE A CA 1
ATOM 807 C C . PHE A 1 104 ? 7.274 1.064 0.837 1.00 95.31 104 PHE A C 1
ATOM 809 O O . PHE A 1 104 ? 6.547 0.858 1.804 1.00 95.31 104 PHE A O 1
ATOM 816 N N . GLU A 1 105 ? 8.445 0.442 0.704 1.00 94.69 105 GLU A N 1
ATOM 817 C CA . GLU A 1 105 ? 8.938 -0.561 1.656 1.00 94.69 105 GLU A CA 1
ATOM 818 C C . GLU A 1 105 ? 9.178 0.007 3.059 1.00 94.69 105 GLU A C 1
ATOM 820 O O . GLU A 1 105 ? 8.985 -0.686 4.061 1.00 94.69 105 GLU A O 1
ATOM 825 N N . ALA A 1 106 ? 9.619 1.263 3.169 1.00 96.06 106 ALA A N 1
ATOM 826 C CA . ALA A 1 106 ? 9.740 1.942 4.456 1.00 96.06 106 ALA A CA 1
ATOM 827 C C . ALA A 1 106 ? 8.367 2.151 5.114 1.00 96.06 106 ALA A C 1
ATOM 829 O O . ALA A 1 106 ? 8.230 1.916 6.314 1.00 96.06 106 ALA A O 1
ATOM 830 N N . VAL A 1 107 ? 7.349 2.530 4.333 1.00 94.25 107 VAL A N 1
ATOM 831 C CA . VAL A 1 107 ? 5.967 2.657 4.816 1.00 94.25 107 VAL A CA 1
ATOM 832 C C . VAL A 1 107 ? 5.428 1.303 5.259 1.00 94.25 107 VAL A C 1
ATOM 834 O O . VAL A 1 107 ? 4.953 1.210 6.385 1.00 94.25 107 VAL A O 1
ATOM 837 N N . ILE A 1 108 ? 5.560 0.249 4.444 1.00 92.00 108 ILE A N 1
ATOM 838 C CA . ILE A 1 108 ? 5.105 -1.102 4.808 1.00 92.00 108 ILE A CA 1
ATOM 839 C C . ILE A 1 108 ? 5.740 -1.559 6.128 1.00 92.00 108 ILE A C 1
ATOM 841 O O . ILE A 1 108 ? 5.032 -2.024 7.014 1.00 92.00 108 ILE A O 1
ATOM 845 N N . ARG A 1 109 ? 7.050 -1.348 6.317 1.00 91.50 109 ARG A N 1
ATOM 846 C CA . ARG A 1 109 ? 7.748 -1.691 7.571 1.00 91.50 109 ARG A CA 1
ATOM 847 C C . ARG A 1 109 ? 7.304 -0.874 8.784 1.00 91.50 109 ARG A C 1
ATOM 849 O O . ARG A 1 109 ? 7.487 -1.329 9.910 1.00 91.50 109 ARG A O 1
ATOM 856 N N . ALA A 1 110 ? 6.784 0.332 8.576 1.00 92.50 110 ALA A N 1
ATOM 857 C CA . ALA A 1 110 ? 6.297 1.195 9.648 1.00 92.50 110 ALA A CA 1
ATOM 858 C C . ALA A 1 110 ? 4.840 0.895 10.042 1.00 92.50 110 ALA A C 1
ATOM 860 O O . ALA A 1 110 ? 4.381 1.380 11.080 1.00 92.50 110 ALA A O 1
ATOM 861 N N . LEU A 1 111 ? 4.102 0.128 9.232 1.00 87.00 111 LEU A N 1
ATOM 862 C CA . LEU A 1 111 ? 2.720 -0.222 9.537 1.00 87.00 111 LEU A CA 1
ATOM 863 C C . LEU A 1 111 ? 2.646 -1.187 10.735 1.00 87.00 111 LEU A C 1
ATOM 865 O O . LEU A 1 111 ? 3.511 -2.043 10.912 1.00 87.00 111 LEU A O 1
ATOM 869 N N . PRO A 1 112 ? 1.603 -1.077 11.579 1.00 81.69 112 PRO A N 1
ATOM 870 C CA . PRO A 1 112 ? 1.465 -1.892 12.788 1.00 81.69 112 PRO A CA 1
ATOM 871 C C . PRO A 1 112 ? 0.982 -3.329 12.516 1.00 81.69 112 PRO A C 1
ATOM 873 O O . PRO A 1 112 ? 0.628 -4.043 13.459 1.00 81.69 112 PRO A O 1
ATOM 876 N N . TYR A 1 113 ? 0.928 -3.731 11.247 1.00 78.75 113 TYR A N 1
ATOM 877 C CA . TYR A 1 113 ? 0.517 -5.042 10.758 1.00 78.75 113 TYR A CA 1
ATOM 878 C C . TYR A 1 113 ? 1.327 -5.394 9.508 1.00 78.75 113 TYR A C 1
ATOM 880 O O . TYR A 1 113 ? 1.795 -4.511 8.791 1.00 78.75 113 TYR A O 1
ATOM 888 N N . ASP A 1 114 ? 1.490 -6.692 9.269 1.00 80.81 114 ASP A N 1
ATOM 889 C CA . ASP A 1 114 ? 2.238 -7.207 8.127 1.00 80.81 114 ASP A CA 1
ATOM 890 C C . ASP A 1 114 ? 1.348 -7.274 6.874 1.00 80.81 114 ASP A C 1
ATOM 892 O O . ASP A 1 114 ? 0.147 -7.545 6.953 1.00 80.81 114 ASP A O 1
ATOM 896 N N . ILE A 1 115 ? 1.935 -6.989 5.714 1.00 85.31 115 ILE A N 1
ATOM 897 C CA . ILE A 1 115 ? 1.244 -6.946 4.423 1.00 85.31 115 ILE A CA 1
ATOM 898 C C . ILE A 1 115 ? 2.027 -7.812 3.448 1.00 85.31 115 ILE A C 1
ATOM 900 O O . ILE A 1 115 ? 3.156 -7.490 3.083 1.00 85.31 115 ILE A O 1
ATOM 904 N N . SER A 1 116 ? 1.396 -8.881 2.963 1.00 90.00 116 SER A N 1
ATOM 905 C CA . SER A 1 116 ? 1.965 -9.690 1.888 1.00 90.00 116 SER A CA 1
ATOM 906 C C . SER A 1 116 ? 1.643 -9.065 0.533 1.00 90.00 116 SER A C 1
ATOM 908 O O . SER A 1 116 ? 0.474 -8.899 0.177 1.00 90.00 116 SER A O 1
ATOM 910 N N . TYR A 1 117 ? 2.671 -8.725 -0.239 1.00 92.12 117 TYR A N 1
ATOM 911 C CA . TYR A 1 117 ? 2.528 -8.128 -1.564 1.00 92.12 117 TYR A CA 1
ATOM 912 C C . TYR A 1 117 ? 3.561 -8.687 -2.543 1.00 92.12 117 TYR A C 1
ATOM 914 O O . TYR A 1 117 ? 4.567 -9.284 -2.153 1.00 92.12 117 TYR A O 1
ATOM 922 N N . GLU A 1 118 ? 3.311 -8.474 -3.828 1.00 93.75 118 GLU A N 1
ATOM 923 C CA . GLU A 1 118 ? 4.291 -8.639 -4.892 1.00 93.75 118 GLU A CA 1
ATOM 924 C C . GLU A 1 118 ? 4.262 -7.440 -5.840 1.00 93.75 118 GLU A C 1
ATOM 926 O O . GLU A 1 118 ? 3.209 -6.865 -6.120 1.00 93.75 118 GLU A O 1
ATOM 931 N N . LEU A 1 119 ? 5.444 -7.046 -6.312 1.00 94.62 119 LEU A N 1
ATOM 932 C CA . LEU A 1 119 ? 5.598 -5.971 -7.284 1.00 94.62 119 LEU A CA 1
ATOM 933 C C . LEU A 1 119 ? 5.506 -6.564 -8.688 1.00 94.62 119 LEU A C 1
ATOM 935 O O . LEU A 1 119 ? 6.331 -7.394 -9.073 1.00 94.62 119 LEU A O 1
ATOM 939 N N . VAL A 1 120 ? 4.522 -6.115 -9.460 1.00 94.69 120 VAL A N 1
ATOM 940 C CA . VAL A 1 120 ? 4.243 -6.613 -10.806 1.00 94.69 120 VAL A CA 1
ATOM 941 C C . VAL A 1 120 ? 4.472 -5.482 -11.809 1.00 94.69 120 VAL A C 1
ATOM 943 O O . VAL A 1 120 ? 3.696 -4.522 -11.851 1.00 94.69 120 VAL A O 1
ATOM 946 N N . PRO A 1 121 ? 5.530 -5.549 -12.634 1.00 94.19 121 PRO A N 1
ATOM 947 C CA . PRO A 1 121 ? 5.763 -4.533 -13.645 1.00 94.19 121 PRO A 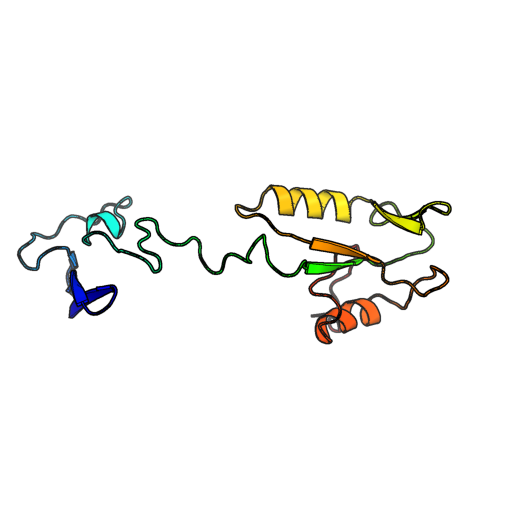CA 1
ATOM 948 C C . PRO A 1 121 ? 4.659 -4.502 -14.694 1.00 94.19 121 PRO A C 1
ATOM 950 O O . PRO A 1 121 ? 4.212 -5.534 -15.195 1.00 94.19 121 PRO A O 1
ATOM 953 N N . PHE A 1 122 ? 4.286 -3.295 -15.097 1.00 94.12 122 PHE A N 1
ATOM 954 C CA . PHE A 1 122 ? 3.359 -3.069 -16.190 1.00 94.12 122 PHE A CA 1
ATOM 955 C C . PHE A 1 122 ? 4.090 -3.136 -17.533 1.00 94.12 122 PHE A C 1
ATOM 957 O O . PHE A 1 122 ? 4.487 -2.124 -18.123 1.00 94.12 122 PHE A O 1
ATOM 964 N N . GLU A 1 123 ? 4.318 -4.361 -17.996 1.00 92.25 123 GLU A N 1
ATOM 965 C CA . GLU A 1 123 ? 5.104 -4.647 -19.190 1.00 92.25 123 GLU A CA 1
ATOM 966 C C . GLU A 1 123 ? 4.499 -5.743 -20.076 1.00 92.25 123 GLU A C 1
ATOM 968 O O . GLU A 1 123 ? 3.740 -6.597 -19.626 1.00 92.25 123 GLU A O 1
ATOM 973 N N . THR A 1 124 ? 4.823 -5.702 -21.367 1.00 89.12 124 THR A N 1
ATOM 974 C CA . THR A 1 124 ? 4.452 -6.732 -22.340 1.00 89.12 124 THR A CA 1
ATOM 975 C C . THR A 1 124 ? 5.313 -7.986 -22.166 1.00 89.12 124 THR A C 1
ATOM 977 O O . THR A 1 124 ? 6.331 -7.971 -21.467 1.00 89.12 124 THR A O 1
ATOM 980 N N . ALA A 1 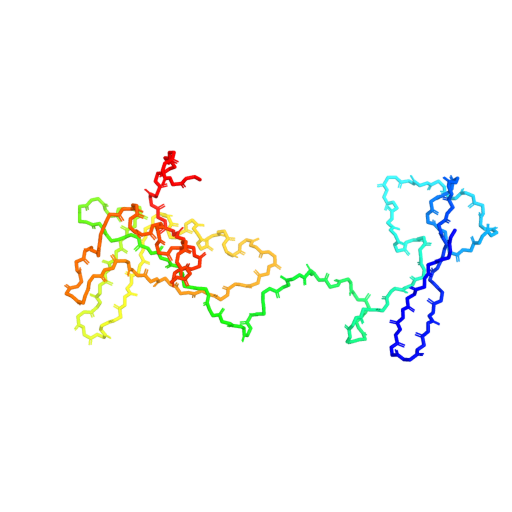125 ? 4.951 -9.080 -22.848 1.00 85.69 125 ALA A N 1
ATOM 981 C CA . ALA A 1 125 ? 5.747 -10.313 -22.858 1.00 85.69 125 ALA A CA 1
ATOM 982 C C . ALA A 1 125 ? 7.221 -10.052 -23.239 1.00 85.69 125 ALA A C 1
ATOM 984 O O . ALA A 1 125 ? 8.130 -10.545 -22.570 1.00 85.69 125 ALA A O 1
ATOM 985 N N . ASP A 1 126 ? 7.445 -9.162 -24.211 1.00 84.50 126 ASP A N 1
ATOM 986 C CA . ASP A 1 126 ? 8.773 -8.742 -24.684 1.00 84.50 126 ASP A CA 1
ATOM 987 C C . ASP A 1 126 ? 9.511 -7.789 -23.719 1.00 84.50 126 ASP A C 1
ATOM 989 O O . ASP A 1 126 ? 10.580 -7.270 -24.042 1.00 84.50 126 ASP A O 1
ATOM 993 N N . GLY A 1 127 ? 8.940 -7.496 -22.546 1.00 83.81 127 GLY A N 1
ATOM 994 C CA . GLY A 1 127 ? 9.542 -6.635 -21.530 1.00 83.81 127 GLY A CA 1
ATOM 995 C C . GLY A 1 127 ? 9.542 -5.149 -21.892 1.00 83.81 127 GLY A C 1
ATOM 996 O O . GLY A 1 127 ? 10.372 -4.397 -21.379 1.00 83.81 127 GLY A O 1
ATOM 997 N N . LYS A 1 128 ? 8.649 -4.689 -22.771 1.00 87.25 128 LYS A N 1
ATOM 998 C CA . LYS A 1 128 ? 8.434 -3.253 -23.032 1.00 87.25 128 LYS A CA 1
ATOM 999 C C . LYS A 1 128 ? 7.305 -2.727 -22.155 1.00 87.25 128 LYS A C 1
ATOM 1001 O O . LYS A 1 128 ? 6.523 -3.516 -21.652 1.00 87.25 128 LYS A O 1
ATOM 1006 N N . ALA A 1 129 ? 7.197 -1.413 -21.975 1.00 90.25 129 ALA A N 1
ATOM 1007 C CA . ALA A 1 129 ? 6.058 -0.832 -21.260 1.00 90.25 129 ALA A CA 1
ATOM 1008 C C . ALA A 1 129 ? 4.728 -1.287 -21.897 1.00 90.25 129 ALA A C 1
ATOM 1010 O O . ALA A 1 129 ? 4.579 -1.201 -23.117 1.00 90.25 129 ALA A O 1
ATOM 1011 N N . ALA A 1 130 ? 3.785 -1.778 -21.086 1.00 92.00 130 ALA A N 1
ATOM 1012 C CA . ALA A 1 130 ? 2.494 -2.290 -21.567 1.00 92.00 130 ALA A CA 1
ATOM 1013 C C . ALA A 1 130 ? 1.491 -1.188 -21.945 1.00 92.00 130 ALA A C 1
ATOM 1015 O O . ALA A 1 130 ? 0.460 -1.472 -22.548 1.00 92.00 130 ALA A O 1
ATOM 1016 N N . GLY A 1 131 ? 1.791 0.065 -21.611 1.00 91.44 131 GLY A N 1
ATOM 1017 C CA . GLY A 1 131 ? 0.936 1.215 -21.867 1.00 91.44 131 GLY A CA 1
ATOM 1018 C C . GLY A 1 131 ? 1.439 2.439 -21.112 1.00 91.44 131 GLY A C 1
ATOM 1019 O O . GLY A 1 131 ? 2.577 2.474 -20.636 1.00 91.44 131 GLY A O 1
ATOM 1020 N N . ASN A 1 132 ? 0.588 3.451 -21.004 1.00 91.12 132 ASN A N 1
ATOM 1021 C CA . ASN A 1 132 ? 0.871 4.665 -20.248 1.00 91.12 132 ASN A CA 1
ATOM 1022 C C . ASN A 1 132 ? 0.284 4.591 -18.820 1.00 91.12 132 ASN A C 1
ATOM 1024 O O . ASN A 1 132 ? -0.370 3.625 -18.437 1.00 91.12 132 ASN A O 1
ATOM 1028 N N . TYR A 1 133 ? 0.509 5.633 -18.017 1.00 90.19 133 TYR A N 1
ATOM 1029 C CA . TYR A 1 133 ? 0.030 5.683 -16.630 1.00 90.19 133 TYR A CA 1
ATOM 1030 C C . TYR A 1 133 ? -1.504 5.647 -16.496 1.00 90.19 133 TYR A C 1
ATOM 1032 O O . TYR A 1 133 ? -1.991 5.132 -15.498 1.00 90.19 133 TYR A O 1
ATOM 1040 N N . ASN A 1 134 ? -2.276 6.163 -17.466 1.00 91.62 134 ASN A N 1
ATOM 1041 C CA . ASN A 1 134 ? -3.737 5.991 -17.463 1.00 91.62 134 ASN A CA 1
ATOM 1042 C C . ASN A 1 134 ? -4.092 4.506 -17.556 1.00 91.62 134 ASN A C 1
ATOM 1044 O O . ASN A 1 134 ? -4.948 4.047 -16.811 1.00 91.62 134 ASN A O 1
ATOM 1048 N N . ASP A 1 135 ? -3.420 3.767 -18.442 1.00 93.75 135 ASP A N 1
ATOM 1049 C CA . ASP A 1 135 ? -3.700 2.348 -18.670 1.00 93.75 135 ASP A CA 1
ATOM 1050 C C . ASP A 1 135 ? -3.353 1.522 -17.429 1.00 93.75 135 ASP A C 1
ATOM 1052 O O . ASP A 1 135 ? -4.139 0.666 -17.024 1.00 93.75 135 ASP A O 1
ATOM 1056 N N . LEU A 1 136 ? -2.218 1.833 -16.787 1.00 93.75 136 LEU A N 1
ATOM 1057 C CA . LEU A 1 136 ? -1.800 1.222 -15.524 1.00 93.75 136 LEU A CA 1
ATOM 1058 C C . LEU A 1 136 ? -2.804 1.496 -14.398 1.00 93.75 136 LEU A C 1
ATOM 1060 O O . LEU A 1 136 ? -3.234 0.569 -13.720 1.00 93.75 136 LEU A O 1
ATOM 1064 N N . VAL A 1 137 ? -3.218 2.750 -14.206 1.00 92.94 137 VAL A N 1
ATOM 1065 C CA . VAL A 1 137 ? -4.214 3.098 -13.178 1.00 92.94 137 VAL A CA 1
ATOM 1066 C C . VAL A 1 137 ? -5.563 2.445 -13.486 1.00 92.94 137 VAL A C 1
ATOM 1068 O O . VAL A 1 137 ? -6.242 1.966 -12.580 1.00 92.94 137 VAL A O 1
ATOM 1071 N N . HIS A 1 138 ? -5.936 2.338 -14.760 1.00 94.06 138 HIS A N 1
ATOM 1072 C CA . HIS A 1 138 ? -7.156 1.648 -15.160 1.00 94.06 138 HIS A CA 1
ATOM 1073 C C . HIS A 1 138 ? -7.130 0.151 -14.808 1.00 94.06 138 HIS A C 1
ATOM 1075 O O . HIS A 1 138 ? -8.167 -0.400 -14.451 1.00 94.06 138 HIS A O 1
ATOM 1081 N N . GLN A 1 139 ? -5.962 -0.505 -14.805 1.00 95.44 139 GLN A N 1
ATOM 1082 C CA . GLN A 1 139 ? -5.851 -1.895 -14.337 1.00 95.44 139 GLN A CA 1
ATOM 1083 C C . GLN A 1 139 ? -6.220 -2.062 -12.853 1.00 95.44 139 GLN A C 1
ATOM 1085 O O . GLN A 1 139 ? -6.689 -3.133 -12.468 1.00 95.44 139 GLN A O 1
ATOM 1090 N N . VAL A 1 140 ? -6.059 -1.016 -12.032 1.00 94.56 140 VAL A N 1
ATOM 1091 C CA . VAL A 1 140 ? -6.526 -1.017 -10.634 1.00 94.56 140 VAL A CA 1
ATOM 1092 C C . VAL A 1 140 ? -8.049 -0.992 -10.580 1.00 94.56 140 VAL A C 1
ATOM 1094 O O . VAL A 1 140 ? -8.658 -1.783 -9.869 1.00 94.56 140 VAL A O 1
ATOM 1097 N N . TYR A 1 141 ? -8.682 -0.139 -11.392 1.00 92.75 141 TYR A N 1
ATOM 1098 C CA . TYR A 1 141 ? -10.143 -0.103 -11.517 1.00 92.75 141 TYR A CA 1
ATOM 1099 C C . TYR A 1 141 ? -10.722 -1.457 -11.961 1.00 92.75 141 TYR A C 1
ATOM 1101 O O . TYR A 1 141 ? -11.774 -1.871 -11.479 1.00 92.75 141 TYR A O 1
ATOM 1109 N N . LEU A 1 142 ? -10.018 -2.168 -12.846 1.00 95.50 142 LEU A N 1
ATOM 1110 C CA . LEU A 1 142 ? -10.401 -3.504 -13.309 1.00 95.50 142 LEU A CA 1
ATOM 1111 C C . LEU A 1 142 ? -10.119 -4.624 -12.287 1.00 95.50 142 LEU A C 1
ATOM 1113 O O . LEU A 1 142 ? -10.485 -5.770 -12.538 1.00 95.50 142 LEU A O 1
ATOM 1117 N N . GLY A 1 143 ? -9.466 -4.325 -11.158 1.00 93.38 143 GLY A N 1
ATOM 1118 C CA . GLY A 1 143 ? -9.106 -5.309 -10.131 1.00 93.38 143 GLY A CA 1
ATOM 1119 C C . GLY A 1 143 ? -7.994 -6.279 -10.547 1.00 93.38 143 GLY A C 1
ATOM 1120 O O . GLY A 1 143 ? -7.839 -7.333 -9.930 1.00 93.38 143 GLY A O 1
ATOM 1121 N N . ILE A 1 144 ? -7.239 -5.954 -11.602 1.00 94.94 144 ILE A N 1
ATOM 1122 C CA . ILE A 1 144 ? -6.069 -6.733 -12.036 1.00 94.94 144 ILE A CA 1
ATOM 1123 C C . ILE A 1 144 ? -4.881 -6.467 -11.105 1.00 94.94 144 ILE A C 1
ATOM 1125 O O . ILE A 1 144 ? -4.178 -7.401 -10.716 1.00 94.94 144 ILE A O 1
ATOM 1129 N N . TYR A 1 145 ? -4.692 -5.200 -10.731 1.00 95.81 145 TYR A N 1
ATOM 1130 C CA . TYR A 1 145 ? -3.802 -4.785 -9.649 1.00 95.81 145 TYR A CA 1
ATOM 1131 C C . TYR A 1 145 ? -4.629 -4.282 -8.470 1.00 95.81 145 TYR A C 1
ATOM 1133 O O . TYR A 1 145 ? -5.672 -3.661 -8.662 1.00 95.81 145 TYR A O 1
ATOM 1141 N N . ASP A 1 146 ? -4.141 -4.502 -7.255 1.00 94.62 146 ASP A N 1
ATOM 1142 C CA . ASP A 1 146 ? -4.790 -4.008 -6.038 1.00 94.62 146 ASP A CA 1
ATOM 1143 C C . ASP A 1 146 ? -4.375 -2.555 -5.733 1.00 94.62 146 ASP A C 1
ATOM 1145 O O . ASP A 1 146 ? -5.132 -1.795 -5.132 1.00 94.62 146 ASP A O 1
ATOM 1149 N N . ALA A 1 147 ? -3.178 -2.149 -6.169 1.00 94.25 147 ALA A N 1
ATOM 1150 C CA . ALA A 1 147 ? -2.672 -0.780 -6.063 1.00 94.25 147 ALA A CA 1
ATOM 1151 C C . ALA A 1 147 ? -1.549 -0.516 -7.080 1.00 94.25 147 ALA A C 1
ATOM 1153 O O . ALA A 1 147 ? -1.097 -1.429 -7.770 1.00 94.25 147 ALA A O 1
ATOM 1154 N N . VAL A 1 148 ? -1.072 0.733 -7.155 1.00 95.00 148 VAL A N 1
ATOM 1155 C CA . VAL A 1 148 ? 0.074 1.138 -7.987 1.00 95.00 148 VAL A CA 1
ATOM 1156 C C . VAL A 1 148 ? 1.103 1.886 -7.146 1.00 95.00 148 VAL A C 1
ATOM 1158 O O . VAL A 1 148 ? 0.748 2.781 -6.380 1.00 95.00 148 VAL A O 1
ATOM 1161 N N . VAL A 1 149 ? 2.382 1.564 -7.340 1.00 95.31 149 VAL A N 1
ATOM 1162 C CA . VAL A 1 149 ? 3.521 2.277 -6.743 1.00 95.31 149 VAL A CA 1
ATOM 1163 C C . VAL A 1 149 ? 4.428 2.792 -7.852 1.00 95.31 149 VAL A C 1
ATOM 1165 O O . VAL A 1 149 ? 4.865 2.039 -8.718 1.00 95.31 149 VAL A O 1
ATOM 1168 N N . GLY A 1 150 ? 4.727 4.089 -7.820 1.00 92.50 150 GLY A N 1
ATOM 1169 C CA . GLY A 1 150 ? 5.646 4.733 -8.752 1.00 92.50 150 GLY A CA 1
ATOM 1170 C C . GLY A 1 150 ? 5.440 6.240 -8.829 1.00 92.50 150 GLY A C 1
ATOM 1171 O O . GLY A 1 150 ? 4.717 6.823 -8.023 1.00 92.50 150 GLY A O 1
ATOM 1172 N N . ASP A 1 151 ? 6.038 6.869 -9.836 1.00 89.50 151 ASP A N 1
ATOM 1173 C CA . ASP A 1 151 ? 5.953 8.303 -10.131 1.00 89.50 151 ASP A CA 1
ATOM 1174 C C . ASP A 1 151 ? 4.608 8.702 -10.780 1.00 89.50 151 ASP A C 1
ATOM 1176 O O . ASP A 1 151 ? 4.549 9.433 -11.769 1.00 89.50 151 ASP A O 1
ATOM 1180 N N . THR A 1 152 ? 3.498 8.207 -10.225 1.00 87.81 152 THR A N 1
ATOM 1181 C CA . THR A 1 152 ? 2.148 8.434 -10.755 1.00 87.81 152 THR A CA 1
ATOM 1182 C C . THR A 1 152 ? 1.650 9.828 -10.385 1.00 87.81 152 THR A C 1
ATOM 1184 O O . THR A 1 152 ? 1.395 10.135 -9.224 1.00 87.81 152 THR A O 1
ATOM 1187 N N . THR A 1 153 ? 1.473 10.685 -11.389 1.00 86.31 153 THR A N 1
ATOM 1188 C CA . THR A 1 153 ? 0.910 12.028 -11.198 1.00 86.31 153 THR A CA 1
ATOM 1189 C C . THR A 1 153 ? -0.600 11.977 -10.962 1.00 86.31 153 THR A C 1
ATOM 1191 O O . THR A 1 153 ? -1.322 11.328 -11.727 1.00 86.31 153 THR A O 1
ATOM 1194 N N . ILE A 1 154 ? -1.069 12.725 -9.960 1.00 84.62 154 ILE A N 1
ATOM 1195 C CA . ILE A 1 154 ? -2.493 12.952 -9.687 1.00 84.62 154 ILE A CA 1
ATOM 1196 C C . ILE A 1 154 ? -3.041 13.917 -10.746 1.00 84.62 154 ILE A C 1
ATOM 1198 O O . ILE A 1 154 ? -2.628 15.073 -10.818 1.00 84.62 154 ILE A O 1
ATOM 1202 N N . LEU A 1 155 ? -3.954 13.429 -11.583 1.00 83.00 155 LEU A N 1
ATOM 1203 C CA . LEU A 1 155 ? -4.639 14.186 -12.634 1.00 83.00 155 LEU A CA 1
ATOM 1204 C C . LEU A 1 155 ? -6.147 13.949 -12.512 1.00 83.00 155 LEU A C 1
ATOM 1206 O O . LEU A 1 155 ? -6.554 12.909 -12.007 1.00 83.00 155 LEU A O 1
ATOM 1210 N N . ALA A 1 156 ? -6.973 14.869 -13.019 1.00 74.62 156 ALA A N 1
ATOM 1211 C CA . ALA A 1 156 ? -8.437 14.764 -12.922 1.00 74.62 156 ALA A CA 1
ATOM 1212 C C . ALA A 1 156 ? -9.012 13.479 -13.551 1.00 74.62 156 ALA A C 1
ATOM 1214 O O . ALA A 1 156 ? -10.048 12.986 -13.132 1.00 74.62 156 ALA A O 1
ATOM 1215 N N . ASN A 1 157 ? -8.338 12.910 -14.553 1.00 74.81 157 ASN A N 1
ATOM 1216 C CA . ASN A 1 157 ? -8.728 11.642 -15.171 1.00 74.81 157 ASN A CA 1
ATOM 1217 C C . ASN A 1 157 ? -8.202 10.398 -14.416 1.00 74.81 157 ASN A C 1
ATOM 1219 O O . ASN A 1 157 ? -8.289 9.291 -14.943 1.00 74.81 157 ASN A O 1
ATOM 1223 N N . ARG A 1 158 ? -7.600 10.584 -13.234 1.00 71.50 158 ARG A N 1
ATOM 1224 C CA . ARG A 1 158 ? -6.992 9.557 -12.369 1.00 71.50 158 ARG A CA 1
ATOM 1225 C C . ARG A 1 158 ? -7.341 9.761 -10.882 1.00 71.50 158 ARG A C 1
ATOM 1227 O O . ARG A 1 158 ? -6.623 9.246 -10.027 1.00 71.50 158 ARG A O 1
ATOM 1234 N N . SER A 1 159 ? -8.380 10.545 -10.585 1.00 63.84 159 SER A N 1
ATOM 1235 C CA . SER A 1 159 ? -8.879 10.859 -9.236 1.00 63.84 159 SER A CA 1
ATOM 1236 C C . SER A 1 159 ? -10.271 10.302 -9.005 1.00 63.84 159 SER A C 1
ATOM 1238 O O . SER A 1 159 ? -11.059 10.382 -9.975 1.00 63.84 159 SER A O 1
#

Sequence (159 aa):
FEIVNVVGTGGRSIGFWTEENGLVKKLDQQPQSMGALSTWKDHLKQIIWPGEADSVPKGWEIPTNGKKLHIGVPKRTGYTDLVKVTRDPITNSTLVTGFCIDFFEAVIRALPYDISYELVPFETADGKAAGNYNDLVHQVYLGIYDAVVGDTTILANRS

Organism: Noccaea caerulescens (NCBI:txid107243)

pLDDT: mean 85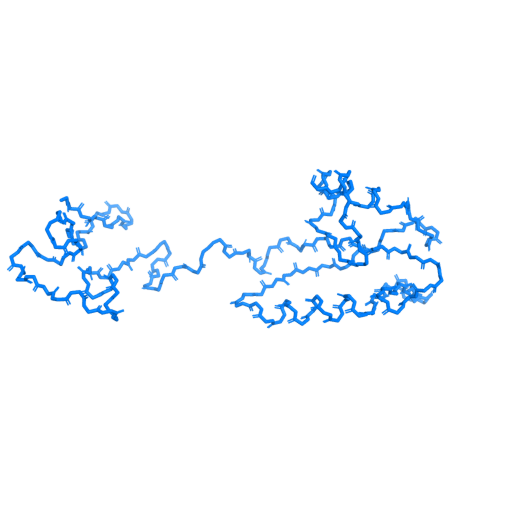.34, std 10.57, range [54.84, 96.25]